Protein AF-A0A1V2QJA7-F1 (afdb_monomer_lite)

Structure (mmCIF, N/CA/C/O backbone):
data_AF-A0A1V2QJA7-F1
#
_entry.id   AF-A0A1V2QJA7-F1
#
loop_
_atom_site.group_PDB
_atom_site.id
_atom_site.type_symbol
_atom_site.label_atom_id
_atom_site.label_alt_id
_atom_site.label_comp_id
_atom_site.label_asym_id
_atom_site.label_entity_id
_atom_site.label_seq_id
_atom_site.pdbx_PDB_ins_code
_atom_site.Cartn_x
_atom_site.Cartn_y
_atom_site.Cartn_z
_atom_site.occupancy
_atom_site.B_iso_or_equiv
_atom_site.auth_seq_id
_atom_site.auth_comp_id
_atom_site.auth_asym_id
_atom_site.auth_atom_id
_atom_site.pdbx_PDB_model_num
ATOM 1 N N . MET A 1 1 ? -31.203 6.726 38.709 1.00 42.06 1 MET A N 1
ATOM 2 C CA . MET A 1 1 ? -30.740 7.340 37.445 1.00 42.06 1 MET A CA 1
ATOM 3 C C . MET A 1 1 ? -30.076 6.251 36.622 1.00 42.06 1 MET A C 1
ATOM 5 O O . MET A 1 1 ? -29.123 5.662 37.108 1.00 42.06 1 MET A O 1
ATOM 9 N N . ILE A 1 2 ? -30.618 5.908 35.452 1.00 46.09 2 ILE A N 1
ATOM 10 C CA . ILE A 1 2 ? -30.019 4.895 34.572 1.00 46.09 2 ILE A CA 1
ATOM 11 C C . ILE A 1 2 ? -29.074 5.638 33.632 1.00 46.09 2 ILE A C 1
ATOM 13 O O . ILE A 1 2 ? -29.522 6.355 32.740 1.00 46.09 2 ILE A O 1
ATOM 17 N N . THR A 1 3 ? -27.771 5.511 33.866 1.00 60.16 3 THR A N 1
ATOM 18 C CA . THR A 1 3 ? -26.743 5.990 32.942 1.00 60.16 3 THR A CA 1
ATOM 19 C C . THR A 1 3 ? -26.864 5.168 31.665 1.00 60.16 3 THR A C 1
ATOM 21 O O . THR A 1 3 ? -26.467 4.005 31.633 1.00 60.16 3 THR A O 1
ATOM 24 N N . VAL A 1 4 ? -27.467 5.734 30.620 1.00 63.81 4 VAL A N 1
ATOM 25 C CA . VAL A 1 4 ? -27.440 5.111 29.295 1.00 63.81 4 VAL A CA 1
ATOM 26 C C . VAL A 1 4 ? -25.977 5.045 28.857 1.00 63.81 4 VAL A C 1
ATOM 28 O O . VAL A 1 4 ? -25.323 6.088 28.813 1.00 63.81 4 VAL A O 1
ATOM 31 N N . PRO A 1 5 ? -25.424 3.852 28.576 1.00 66.38 5 PRO A N 1
ATOM 32 C CA . PRO A 1 5 ? -24.047 3.745 28.126 1.00 66.38 5 PRO A CA 1
ATOM 33 C C . PRO A 1 5 ? -23.891 4.530 26.823 1.00 66.38 5 PRO A C 1
ATOM 35 O O . PRO A 1 5 ? -24.620 4.284 25.860 1.00 66.38 5 PRO A O 1
ATOM 38 N N . THR A 1 6 ? -22.953 5.478 26.803 1.00 83.31 6 THR A N 1
ATOM 39 C CA . THR A 1 6 ? -22.647 6.307 25.634 1.00 83.31 6 THR A CA 1
ATOM 40 C C . THR A 1 6 ? -22.297 5.399 24.454 1.00 83.31 6 THR A C 1
ATOM 42 O O . THR A 1 6 ? -21.291 4.681 24.471 1.00 83.31 6 THR A O 1
ATOM 45 N N . LYS A 1 7 ? -23.175 5.368 23.448 1.00 90.75 7 LYS A N 1
ATOM 46 C CA . LYS A 1 7 ? -22.966 4.633 22.198 1.00 90.75 7 LYS A CA 1
ATOM 47 C C . LYS A 1 7 ? -22.312 5.548 21.166 1.00 90.75 7 LYS A C 1
ATOM 49 O O . LYS A 1 7 ? -22.665 6.719 21.073 1.00 90.75 7 LYS A O 1
ATOM 54 N N . ILE A 1 8 ? -21.415 4.988 20.358 1.00 91.19 8 ILE A N 1
ATOM 55 C CA . ILE A 1 8 ? -20.965 5.582 19.095 1.00 91.19 8 ILE A CA 1
ATOM 56 C C . ILE A 1 8 ? -21.618 4.771 17.978 1.00 91.19 8 ILE A C 1
ATOM 58 O O . ILE A 1 8 ? -21.298 3.597 17.776 1.00 91.19 8 ILE A O 1
ATOM 62 N N . GLY A 1 9 ? -22.575 5.376 17.274 1.00 92.50 9 GLY A N 1
ATOM 63 C CA . GLY A 1 9 ? -23.415 4.647 16.325 1.00 92.50 9 GLY A CA 1
ATOM 64 C C . GLY A 1 9 ? -24.121 3.466 17.002 1.00 92.50 9 GLY A C 1
ATOM 65 O O . GLY A 1 9 ? -24.789 3.637 18.021 1.00 92.50 9 GLY A O 1
ATOM 66 N N . ASN A 1 10 ? -23.952 2.258 16.451 1.00 95.25 10 ASN A N 1
ATOM 67 C CA . ASN A 1 10 ? -24.588 1.045 16.979 1.00 95.25 10 ASN A CA 1
ATOM 68 C C . ASN A 1 10 ? -23.756 0.295 18.041 1.00 95.25 10 ASN A C 1
ATOM 70 O O . ASN A 1 10 ? -24.188 -0.739 18.547 1.00 95.25 10 ASN A O 1
ATOM 74 N N . VAL A 1 11 ? -22.562 0.779 18.390 1.00 96.12 11 VAL A N 1
ATOM 75 C CA . VAL A 1 11 ? -21.662 0.093 19.328 1.00 96.12 11 VAL A CA 1
ATOM 76 C C . VAL A 1 11 ? -21.444 0.908 20.597 1.00 96.12 11 VAL A C 1
ATOM 78 O O . VAL A 1 11 ? -21.628 2.123 20.628 1.00 96.12 11 VAL A O 1
ATOM 81 N N . THR A 1 12 ? -21.053 0.236 21.676 1.00 95.06 12 THR A N 1
ATOM 82 C CA . THR A 1 12 ? -20.582 0.918 22.888 1.00 95.06 12 THR A CA 1
ATOM 83 C C . THR A 1 12 ? -19.237 1.597 22.622 1.00 95.06 12 THR A C 1
ATOM 85 O O . THR A 1 12 ? -18.489 1.147 21.752 1.00 95.06 12 THR A O 1
ATOM 88 N N . GLN A 1 13 ? -18.890 2.623 23.408 1.00 93.25 13 GLN A N 1
ATOM 89 C CA . GLN A 1 13 ? -17.568 3.267 23.350 1.00 93.25 13 GLN A CA 1
ATOM 90 C C . GLN A 1 13 ? -16.420 2.243 23.366 1.00 93.25 13 GLN A C 1
ATOM 92 O O . GLN A 1 13 ? -15.586 2.227 22.469 1.00 93.25 13 GLN A O 1
ATOM 97 N N . ARG A 1 14 ? -16.442 1.306 24.325 1.00 94.50 14 ARG A N 1
ATOM 98 C CA . ARG A 1 14 ? -15.416 0.259 24.451 1.00 94.50 14 ARG A CA 1
ATOM 99 C C . ARG A 1 14 ? -15.263 -0.575 23.175 1.00 94.50 14 ARG A C 1
ATOM 101 O O . ARG A 1 14 ? -14.146 -0.923 22.804 1.00 94.50 14 ARG A O 1
ATOM 108 N N . ARG A 1 15 ? -16.371 -0.926 22.511 1.00 96.56 15 ARG A N 1
ATOM 109 C CA . ARG A 1 15 ? -16.312 -1.704 21.265 1.00 96.56 15 ARG A CA 1
ATOM 110 C C . ARG A 1 15 ? -15.830 -0.850 20.095 1.00 96.56 15 ARG A C 1
ATOM 112 O O . ARG A 1 15 ? -15.091 -1.365 19.265 1.00 96.56 15 ARG A O 1
ATOM 119 N N . TYR A 1 16 ? -16.208 0.425 20.037 1.00 96.88 16 TYR A N 1
ATOM 120 C CA . TYR A 1 16 ? -15.666 1.357 19.050 1.00 96.88 16 TYR A CA 1
ATOM 121 C C . TYR A 1 16 ? -14.141 1.464 19.164 1.00 96.88 16 TYR A C 1
ATOM 123 O O . TYR A 1 16 ? -13.445 1.293 18.168 1.00 96.88 16 TYR A O 1
ATOM 131 N N . ASP A 1 17 ? -13.615 1.646 20.375 1.00 96.56 17 ASP A N 1
ATOM 132 C CA . ASP A 1 17 ? -12.170 1.759 20.603 1.00 96.56 17 ASP A CA 1
ATOM 133 C C . ASP A 1 17 ? -11.425 0.483 20.174 1.00 96.56 17 ASP A C 1
ATOM 135 O O . ASP A 1 17 ? -10.362 0.556 19.555 1.00 96.56 17 ASP A O 1
ATOM 139 N N . GLN A 1 18 ? -12.019 -0.692 20.418 1.00 97.88 18 GLN A N 1
ATOM 140 C CA . GLN A 1 18 ? -11.486 -1.968 19.937 1.00 97.88 18 GLN A CA 1
ATOM 141 C C . GLN A 1 18 ? -11.479 -2.050 18.401 1.00 97.88 18 GLN A C 1
ATOM 143 O O . GLN A 1 18 ? -10.465 -2.417 17.814 1.00 97.88 18 GLN A O 1
ATOM 148 N N . LEU A 1 19 ? -12.578 -1.665 17.742 1.00 98.12 19 LEU A N 1
ATOM 149 C CA . LEU A 1 19 ? -12.658 -1.631 16.278 1.00 98.12 19 LEU A CA 1
ATOM 150 C C . LEU A 1 19 ? -11.633 -0.666 15.674 1.00 98.12 19 LEU A C 1
ATOM 152 O O . LEU A 1 19 ? -11.058 -0.957 14.627 1.00 98.12 19 LEU A O 1
ATOM 156 N N . VAL A 1 20 ? -11.382 0.473 16.324 1.00 97.00 20 VAL A N 1
ATOM 157 C CA . VAL A 1 20 ? -10.351 1.427 15.899 1.00 97.00 20 VAL A CA 1
ATOM 158 C C . VAL A 1 20 ? -8.960 0.806 15.999 1.00 97.00 20 VAL A C 1
ATOM 160 O O . VAL A 1 20 ? -8.170 0.973 15.071 1.00 97.00 20 VAL A O 1
ATOM 163 N N . ALA A 1 21 ? -8.653 0.086 17.081 1.00 96.81 21 ALA A N 1
ATOM 164 C CA . ALA A 1 21 ? -7.375 -0.607 17.228 1.00 96.81 21 ALA A CA 1
ATOM 165 C C . ALA A 1 21 ? -7.179 -1.669 16.129 1.00 96.81 21 ALA A C 1
ATOM 167 O O . ALA A 1 21 ? -6.206 -1.591 15.381 1.00 96.81 21 ALA A O 1
ATOM 168 N N . GLU A 1 22 ? -8.159 -2.561 15.950 1.00 97.69 22 GLU A N 1
ATOM 169 C CA . GLU A 1 22 ? -8.159 -3.598 14.902 1.00 97.69 22 GLU A CA 1
ATOM 170 C C . GLU A 1 22 ? -8.011 -2.977 13.496 1.00 97.69 22 GLU A C 1
ATOM 172 O O . GLU A 1 22 ? -7.226 -3.429 12.661 1.00 97.69 22 GLU A O 1
ATOM 177 N N . SER A 1 23 ? -8.716 -1.873 13.233 1.00 97.31 23 SER A N 1
ATOM 178 C CA . SER A 1 23 ? -8.657 -1.188 11.937 1.00 97.31 23 SER A CA 1
ATOM 179 C C . SER A 1 23 ? -7.307 -0.515 11.683 1.00 97.31 23 SER A C 1
ATOM 181 O O . SER A 1 23 ? -6.860 -0.459 10.538 1.00 97.31 23 SER A O 1
ATOM 183 N N . ARG A 1 24 ? -6.632 0.001 12.720 1.00 96.31 24 ARG A N 1
ATOM 184 C CA . ARG A 1 24 ? -5.293 0.598 12.582 1.00 96.31 24 ARG A CA 1
ATOM 185 C C . ARG A 1 24 ? -4.251 -0.444 12.188 1.00 96.31 24 ARG A C 1
ATOM 187 O O . ARG A 1 24 ? -3.423 -0.157 11.325 1.00 96.31 24 ARG A O 1
ATOM 194 N N . GLU A 1 25 ? -4.332 -1.647 12.750 1.00 96.44 25 GLU A N 1
ATOM 195 C CA . GLU A 1 25 ? -3.477 -2.772 12.355 1.00 96.44 25 GLU A CA 1
ATOM 196 C C . GLU A 1 25 ? -3.713 -3.160 10.888 1.00 96.44 25 GLU A C 1
ATOM 198 O O . GLU A 1 25 ? -2.763 -3.299 10.112 1.00 96.44 25 GLU A O 1
ATOM 203 N N . ALA A 1 26 ? -4.980 -3.238 10.469 1.00 97.06 26 ALA A N 1
ATOM 204 C CA . ALA A 1 26 ? -5.332 -3.513 9.078 1.00 97.06 26 ALA A CA 1
ATOM 205 C C . ALA A 1 26 ? -4.815 -2.427 8.113 1.00 97.06 26 ALA A C 1
ATOM 207 O O . ALA A 1 26 ? -4.295 -2.741 7.039 1.00 97.06 26 ALA A O 1
ATOM 208 N N . VAL A 1 27 ? -4.914 -1.146 8.493 1.00 96.75 27 VAL A N 1
ATOM 209 C CA . VAL A 1 27 ? -4.366 -0.023 7.713 1.00 96.75 27 VAL A CA 1
ATOM 210 C C . VAL A 1 27 ? -2.849 -0.127 7.589 1.00 96.75 27 VAL A C 1
ATOM 212 O O . VAL A 1 27 ? -2.320 0.078 6.498 1.00 96.75 27 VAL A O 1
ATOM 215 N N . GLU A 1 28 ? -2.143 -0.476 8.663 1.00 96.12 28 GLU A N 1
ATOM 216 C CA . GLU A 1 28 ? -0.693 -0.650 8.623 1.00 96.12 28 GLU A CA 1
ATOM 217 C C . GLU A 1 28 ? -0.280 -1.778 7.670 1.00 96.12 28 GLU A C 1
ATOM 219 O O . GLU A 1 28 ? 0.567 -1.565 6.797 1.00 96.12 28 GLU A O 1
ATOM 224 N N . LEU A 1 29 ? -0.911 -2.951 7.782 1.00 96.56 29 LEU A N 1
ATOM 225 C CA . LEU A 1 29 ? -0.637 -4.084 6.897 1.00 96.56 29 LEU A CA 1
ATOM 226 C C . LEU A 1 29 ? -0.902 -3.727 5.429 1.00 96.56 29 LEU A C 1
ATOM 228 O O . LEU A 1 29 ? -0.100 -4.057 4.546 1.00 96.56 29 LEU A O 1
ATOM 232 N N . LYS A 1 30 ? -1.999 -3.009 5.168 1.00 97.38 30 LYS A N 1
ATOM 233 C CA . LYS A 1 30 ? -2.332 -2.512 3.832 1.00 97.38 30 LYS A CA 1
ATOM 234 C C . LYS A 1 30 ? -1.245 -1.574 3.309 1.00 97.38 30 LYS A C 1
ATOM 236 O O . LYS A 1 30 ? -0.722 -1.820 2.225 1.00 97.38 30 LYS A O 1
ATOM 241 N N . THR A 1 31 ? -0.840 -0.567 4.083 1.00 97.12 31 THR A N 1
ATOM 242 C CA . THR A 1 31 ? 0.216 0.378 3.688 1.00 97.12 31 THR A CA 1
ATOM 243 C C . THR A 1 31 ? 1.534 -0.336 3.376 1.00 97.12 31 THR A C 1
ATOM 245 O O . THR A 1 31 ? 2.155 -0.059 2.349 1.00 97.12 31 THR A O 1
ATOM 248 N N . VAL A 1 32 ? 1.957 -1.285 4.219 1.00 96.38 32 VAL A N 1
ATOM 249 C CA . VAL A 1 32 ? 3.181 -2.073 3.991 1.00 96.38 32 VAL A CA 1
ATOM 250 C C . VAL A 1 32 ? 3.094 -2.865 2.687 1.00 96.38 32 VAL A C 1
ATOM 252 O O . VAL A 1 32 ? 4.054 -2.884 1.917 1.00 96.38 32 VAL A O 1
ATOM 255 N N . SER A 1 33 ? 1.949 -3.490 2.417 1.00 97.31 33 SER A N 1
ATOM 256 C CA . SER A 1 33 ? 1.729 -4.274 1.196 1.00 97.31 33 SER A CA 1
ATOM 257 C C . SER A 1 33 ? 1.790 -3.398 -0.057 1.00 97.31 33 SER A C 1
ATOM 259 O O . SER A 1 33 ? 2.458 -3.752 -1.024 1.00 97.31 33 SER A O 1
ATOM 261 N N . GLN A 1 34 ? 1.181 -2.212 -0.014 1.00 98.00 34 GLN A N 1
ATOM 262 C CA . GLN A 1 34 ? 1.198 -1.258 -1.127 1.00 98.00 34 GLN A CA 1
ATOM 263 C C . GLN A 1 34 ? 2.618 -0.766 -1.437 1.00 98.00 34 GLN A C 1
ATOM 265 O O . GLN A 1 34 ? 3.016 -0.740 -2.599 1.00 98.00 34 GLN A O 1
ATOM 270 N N . PHE A 1 35 ? 3.420 -0.462 -0.410 1.00 97.69 35 PHE A N 1
ATOM 271 C CA . PHE A 1 35 ? 4.832 -0.119 -0.602 1.00 97.69 35 PHE A CA 1
ATOM 272 C C . PHE A 1 35 ? 5.660 -1.279 -1.159 1.00 97.69 35 PHE A C 1
ATOM 274 O O . PHE A 1 35 ? 6.534 -1.035 -1.982 1.00 97.69 35 PHE A O 1
ATOM 281 N N . ARG A 1 36 ? 5.399 -2.526 -0.746 1.00 97.62 36 ARG A N 1
ATOM 282 C CA . ARG A 1 36 ? 6.097 -3.702 -1.298 1.00 97.62 36 ARG A CA 1
ATOM 283 C C . ARG A 1 36 ? 5.824 -3.874 -2.788 1.00 97.62 36 ARG A C 1
ATOM 285 O O . ARG A 1 36 ? 6.766 -4.064 -3.547 1.00 97.62 36 ARG A O 1
ATOM 292 N N . VAL A 1 37 ? 4.562 -3.757 -3.203 1.00 98.38 37 VAL A N 1
ATOM 293 C CA . VAL A 1 37 ? 4.188 -3.806 -4.626 1.00 98.38 37 VAL A CA 1
ATOM 294 C C . VAL A 1 37 ? 4.820 -2.643 -5.390 1.00 98.38 37 VAL A C 1
ATOM 296 O O . VAL A 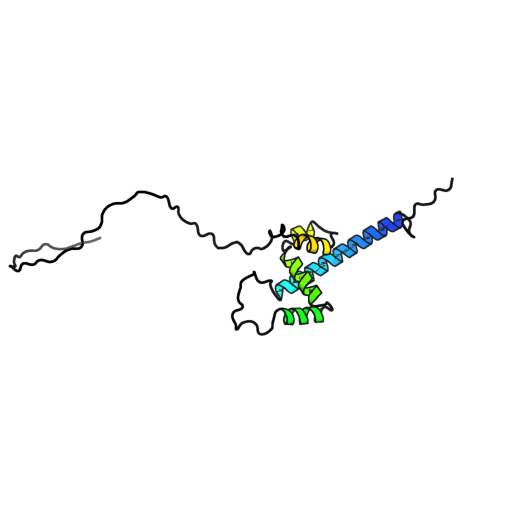1 37 ? 5.360 -2.846 -6.470 1.00 98.38 37 VAL A O 1
ATOM 299 N N . GLY A 1 38 ? 4.805 -1.433 -4.824 1.00 97.62 38 GLY A N 1
ATOM 300 C CA . GLY A 1 38 ? 5.437 -0.269 -5.446 1.00 97.62 38 GLY A CA 1
ATOM 301 C C . GLY A 1 38 ? 6.958 -0.390 -5.570 1.00 97.62 38 GLY A C 1
ATOM 302 O O . GLY A 1 38 ? 7.514 0.007 -6.588 1.00 97.62 38 GLY A O 1
ATOM 303 N N . ASP A 1 39 ? 7.631 -0.962 -4.567 1.00 97.62 39 ASP A N 1
ATOM 304 C CA . ASP A 1 39 ? 9.073 -1.229 -4.606 1.00 97.62 39 ASP A CA 1
ATOM 305 C C . ASP A 1 39 ? 9.401 -2.284 -5.679 1.00 97.62 39 ASP A C 1
ATOM 307 O O . ASP A 1 39 ? 10.319 -2.072 -6.464 1.00 97.62 39 ASP A O 1
ATOM 311 N N . ALA A 1 40 ? 8.613 -3.363 -5.778 1.00 98.00 40 ALA A N 1
ATOM 312 C CA . ALA A 1 40 ? 8.762 -4.366 -6.837 1.00 98.00 40 ALA A CA 1
ATOM 313 C C . ALA A 1 40 ? 8.535 -3.760 -8.233 1.00 98.00 40 ALA A C 1
ATOM 315 O O . ALA A 1 40 ? 9.314 -3.987 -9.151 1.00 98.00 40 ALA A O 1
ATOM 316 N N . ALA A 1 41 ? 7.518 -2.909 -8.385 1.00 97.12 41 ALA A N 1
ATOM 317 C CA . ALA A 1 41 ? 7.259 -2.213 -9.641 1.00 97.12 41 ALA A CA 1
ATOM 318 C C . ALA A 1 41 ? 8.390 -1.243 -10.038 1.00 97.12 41 ALA A C 1
ATOM 320 O O . ALA A 1 41 ? 8.588 -1.004 -11.226 1.00 97.12 41 ALA A O 1
ATOM 321 N N . LEU A 1 42 ? 9.119 -0.668 -9.071 1.00 95.62 42 LEU A N 1
ATOM 322 C CA . LEU A 1 42 ? 10.306 0.155 -9.340 1.00 95.62 42 LEU A CA 1
ATOM 323 C C . LEU A 1 42 ? 11.527 -0.667 -9.727 1.00 95.62 42 LEU A C 1
ATOM 325 O O . LEU A 1 42 ? 12.351 -0.179 -10.492 1.00 95.62 42 LEU A O 1
ATOM 329 N N . GLU A 1 43 ? 11.653 -1.868 -9.170 1.00 95.50 43 GLU A N 1
ATOM 330 C CA . GLU A 1 43 ? 12.696 -2.820 -9.542 1.00 95.50 43 GLU A CA 1
ATOM 331 C C . GLU A 1 43 ? 12.486 -3.333 -10.972 1.00 95.50 43 GLU A C 1
ATOM 333 O O . GLU A 1 43 ? 13.443 -3.394 -11.735 1.00 95.50 43 GLU A O 1
ATOM 338 N N . ILE A 1 44 ? 11.231 -3.614 -11.348 1.00 94.69 44 ILE A N 1
ATOM 339 C CA . ILE A 1 44 ? 10.845 -4.025 -12.706 1.00 94.69 44 ILE A CA 1
ATOM 340 C C . ILE A 1 44 ? 11.037 -2.877 -13.704 1.00 94.69 44 ILE A C 1
ATOM 342 O O . ILE A 1 44 ? 11.664 -3.059 -14.741 1.00 94.69 44 ILE A O 1
ATOM 346 N N . GLU A 1 45 ? 10.514 -1.688 -13.393 1.00 93.12 45 GLU A N 1
ATOM 347 C CA . GLU A 1 45 ? 10.577 -0.526 -14.283 1.00 93.12 45 GLU A CA 1
ATOM 348 C C . GLU A 1 45 ? 10.880 0.759 -13.499 1.00 93.12 45 GLU A C 1
ATOM 350 O O . GLU A 1 45 ? 9.956 1.395 -12.963 1.00 93.12 45 GLU A O 1
ATOM 355 N N . PRO A 1 46 ? 12.147 1.202 -13.446 1.00 91.25 46 PRO A N 1
ATOM 356 C CA . PRO A 1 46 ? 12.522 2.435 -12.769 1.00 91.25 46 PRO A CA 1
ATOM 357 C C . PRO A 1 46 ? 11.811 3.665 -13.350 1.00 91.25 46 PRO A C 1
ATOM 359 O O . PRO A 1 46 ? 11.601 3.791 -14.559 1.00 91.25 46 PRO A O 1
ATOM 362 N N . LEU A 1 47 ? 11.474 4.638 -12.497 1.00 87.56 47 LEU A N 1
ATOM 363 C CA . LEU A 1 47 ? 11.036 5.943 -12.994 1.00 87.56 47 LEU A CA 1
ATOM 364 C C . LEU A 1 47 ? 12.223 6.671 -13.622 1.00 87.56 47 LEU A C 1
ATOM 366 O O . LEU A 1 47 ? 13.212 6.963 -12.951 1.00 87.56 47 LEU A O 1
ATOM 370 N N . ARG A 1 48 ? 12.105 6.999 -14.906 1.00 77.81 48 ARG A N 1
ATOM 371 C CA . ARG A 1 48 ? 13.108 7.792 -15.615 1.00 77.81 48 ARG A CA 1
ATOM 372 C C . ARG A 1 48 ? 13.012 9.261 -15.202 1.00 77.81 48 ARG A C 1
ATOM 374 O O . ARG A 1 48 ? 11.916 9.789 -15.005 1.00 77.81 48 ARG A O 1
ATOM 381 N N . GLY A 1 49 ? 14.161 9.923 -15.078 1.00 64.25 49 GLY A N 1
ATOM 382 C CA . GLY A 1 49 ? 14.216 11.377 -14.934 1.00 64.25 49 GLY A CA 1
ATOM 383 C C . GLY A 1 49 ? 13.661 12.059 -16.186 1.00 64.25 49 GLY A C 1
ATOM 384 O O . GLY A 1 49 ? 13.838 11.561 -17.300 1.00 64.25 49 GLY A O 1
ATOM 385 N N . HIS A 1 50 ? 12.977 13.190 -16.013 1.00 45.53 50 HIS A N 1
ATOM 386 C CA . HIS A 1 50 ? 12.482 13.987 -17.135 1.00 45.53 50 HIS A CA 1
ATOM 387 C C . HIS A 1 50 ? 13.668 14.377 -18.042 1.00 45.53 50 HIS A C 1
ATOM 389 O O . HIS A 1 50 ? 14.597 15.032 -17.578 1.00 45.53 50 HIS A O 1
ATOM 395 N N . GLY A 1 51 ? 13.644 13.958 -19.314 1.00 43.81 51 GLY A N 1
ATOM 396 C CA . GLY A 1 51 ? 14.621 14.363 -20.339 1.00 43.81 51 GLY A CA 1
ATOM 397 C C . GLY A 1 51 ? 15.560 13.279 -20.891 1.00 43.81 51 GLY A C 1
ATOM 398 O O . GLY A 1 51 ? 16.332 13.574 -21.800 1.00 43.81 51 GLY A O 1
ATOM 399 N N . GLY A 1 52 ? 15.506 12.034 -20.409 1.00 46.22 52 GLY A N 1
ATOM 400 C CA . GLY A 1 52 ? 16.288 10.935 -20.991 1.00 46.22 52 GLY A CA 1
ATOM 401 C C . GLY A 1 52 ? 15.586 10.307 -22.196 1.00 46.22 52 GLY A C 1
ATOM 402 O O . GLY A 1 52 ? 14.612 9.578 -22.015 1.00 46.22 52 GLY A O 1
ATOM 403 N N . HIS A 1 53 ? 16.069 10.568 -23.414 1.00 44.66 53 HIS A N 1
ATOM 404 C CA . HIS A 1 53 ? 15.673 9.796 -24.596 1.00 44.66 53 HIS A CA 1
ATOM 405 C C . HIS A 1 53 ? 16.009 8.311 -24.366 1.00 44.66 53 HIS A C 1
ATOM 407 O O . HIS A 1 53 ? 17.142 7.998 -23.998 1.00 44.66 53 HIS A O 1
ATOM 413 N N . SER A 1 54 ? 15.049 7.398 -24.582 1.00 52.28 54 SER A N 1
ATOM 414 C CA . SER A 1 54 ? 15.378 5.983 -24.807 1.00 52.28 54 SER A CA 1
ATOM 415 C C . SER A 1 54 ? 16.317 5.920 -26.010 1.00 52.28 54 SER A C 1
ATOM 417 O O . SER A 1 54 ? 15.983 6.463 -27.065 1.00 52.28 54 SER A O 1
ATOM 419 N N . SER A 1 55 ? 17.462 5.250 -25.886 1.00 50.31 55 SER A N 1
ATOM 420 C CA . SER A 1 55 ? 18.180 4.787 -27.072 1.00 50.31 55 SER A CA 1
ATOM 421 C C . SER A 1 55 ? 17.227 3.881 -27.865 1.00 50.31 55 SER A C 1
ATOM 423 O O . SER A 1 55 ? 16.668 2.951 -27.275 1.00 50.31 55 SER A O 1
ATOM 425 N N . PRO A 1 56 ? 16.979 4.135 -29.164 1.00 43.78 56 PRO A N 1
ATOM 426 C CA . PRO A 1 56 ? 16.138 3.263 -29.970 1.00 43.78 56 PRO A CA 1
ATOM 427 C C . PRO A 1 56 ? 16.900 1.950 -30.183 1.00 43.78 56 PRO A C 1
ATOM 429 O O . PRO A 1 56 ? 17.766 1.867 -31.050 1.00 43.78 56 PRO A O 1
ATOM 432 N N . GLY A 1 57 ? 16.647 0.957 -29.331 1.00 50.44 57 GLY A N 1
ATOM 433 C CA . GLY A 1 57 ? 17.336 -0.335 -29.377 1.00 50.44 57 GLY A CA 1
ATOM 434 C C . GLY A 1 57 ? 17.184 -1.212 -28.130 1.00 50.44 57 GLY A C 1
ATOM 435 O O . GLY A 1 57 ? 17.264 -2.427 -28.267 1.00 50.44 57 GLY A O 1
ATOM 436 N N . ASP A 1 58 ? 16.906 -0.632 -26.954 1.00 52.91 58 ASP A N 1
ATOM 437 C CA . ASP A 1 58 ? 16.943 -1.374 -25.675 1.00 52.91 58 ASP A CA 1
ATOM 438 C C . ASP A 1 58 ? 15.564 -1.790 -25.111 1.00 52.91 58 ASP A C 1
ATOM 440 O O . ASP A 1 58 ? 15.497 -2.569 -24.163 1.00 52.91 58 ASP A O 1
ATOM 444 N N . GLU A 1 59 ? 14.444 -1.315 -25.669 1.00 55.53 59 GLU A N 1
ATOM 445 C CA . GLU A 1 59 ? 13.091 -1.648 -25.183 1.00 55.53 59 GLU A CA 1
ATOM 446 C C . GLU A 1 59 ? 12.423 -2.693 -26.086 1.00 55.53 59 GLU A C 1
ATOM 448 O O . GLU A 1 59 ? 11.732 -2.355 -27.044 1.00 55.53 59 GLU A O 1
ATOM 453 N N . VAL A 1 60 ? 12.620 -3.980 -25.774 1.00 57.72 60 VAL A N 1
ATOM 454 C CA . VAL A 1 60 ? 11.874 -5.082 -26.423 1.00 57.72 60 VAL A CA 1
ATOM 455 C C . VAL A 1 60 ? 10.388 -5.051 -26.029 1.00 57.72 60 VAL A C 1
ATOM 457 O O . VAL A 1 60 ? 9.545 -5.487 -26.805 1.00 57.72 60 VAL A O 1
ATOM 460 N N . MET A 1 61 ? 10.061 -4.479 -24.864 1.00 60.53 61 MET A N 1
ATOM 461 C CA . MET A 1 61 ? 8.697 -4.177 -24.421 1.00 60.53 61 MET A CA 1
ATOM 462 C C . MET A 1 61 ? 8.641 -2.801 -23.759 1.00 60.53 61 MET A C 1
ATOM 464 O O . MET A 1 61 ? 9.612 -2.358 -23.145 1.00 60.53 61 MET A O 1
ATOM 468 N N . GLY A 1 62 ? 7.506 -2.113 -23.878 1.00 78.25 62 GLY A N 1
ATOM 469 C CA . GLY A 1 62 ? 7.330 -0.792 -23.273 1.00 78.25 62 GLY A CA 1
ATOM 470 C C . GLY A 1 62 ? 6.987 -0.862 -21.780 1.00 78.25 62 GLY A C 1
ATOM 471 O O . GLY A 1 62 ? 6.285 -1.768 -21.343 1.00 78.25 62 GLY A O 1
ATOM 472 N N . VAL A 1 63 ? 7.350 0.173 -21.011 1.00 81.06 63 VAL A N 1
ATOM 473 C CA . VAL A 1 63 ? 7.055 0.321 -19.560 1.00 81.06 63 VAL A CA 1
ATOM 474 C C . VAL A 1 63 ? 5.591 0.027 -19.179 1.00 81.06 63 VAL A C 1
ATOM 476 O O . VAL A 1 63 ? 5.285 -0.390 -18.063 1.00 81.06 63 VAL A O 1
ATOM 479 N N . SER A 1 64 ? 4.639 0.327 -20.070 1.00 82.31 64 SER A N 1
ATOM 480 C CA . SER A 1 64 ? 3.216 0.065 -19.802 1.00 82.31 64 SER A CA 1
ATOM 481 C C . SER A 1 64 ? 2.826 -1.401 -19.969 1.00 82.31 64 SER A C 1
ATOM 483 O O . SER A 1 64 ? 1.873 -1.824 -19.324 1.00 82.31 64 SER A O 1
ATOM 485 N N . GLU A 1 65 ? 3.534 -2.142 -20.815 1.00 87.88 65 GLU A N 1
ATOM 486 C CA . GLU A 1 65 ? 3.300 -3.558 -21.092 1.00 87.88 65 GLU A CA 1
ATOM 487 C C . GLU A 1 65 ? 3.882 -4.427 -19.975 1.00 87.88 65 GLU A C 1
ATOM 489 O O . GLU A 1 65 ? 3.154 -5.214 -19.375 1.00 87.88 65 GLU A O 1
ATOM 494 N N . THR A 1 66 ? 5.134 -4.178 -19.581 1.00 92.25 66 THR A N 1
ATOM 495 C CA . THR A 1 66 ? 5.803 -4.872 -18.465 1.00 92.25 66 THR A CA 1
ATOM 496 C C . THR A 1 66 ? 5.052 -4.703 -17.142 1.00 92.25 66 THR A C 1
ATOM 498 O O . THR A 1 66 ? 4.763 -5.677 -16.447 1.00 92.25 66 THR A O 1
ATOM 501 N N . LEU A 1 67 ? 4.648 -3.472 -16.806 1.00 94.06 67 LEU A N 1
ATOM 502 C CA . LEU A 1 67 ? 3.800 -3.227 -15.634 1.00 94.06 67 LEU A CA 1
ATOM 503 C C . LEU A 1 67 ? 2.370 -3.750 -15.797 1.00 94.06 67 LEU A C 1
ATOM 505 O O . LEU A 1 67 ? 1.691 -3.955 -14.792 1.00 94.06 67 LEU A O 1
ATOM 509 N N . GLY A 1 68 ? 1.904 -3.918 -17.035 1.00 94.62 68 GLY A N 1
ATOM 510 C CA . GLY A 1 68 ? 0.615 -4.527 -17.342 1.00 94.62 68 GLY A CA 1
ATOM 511 C C . GLY A 1 68 ? 0.586 -5.987 -16.910 1.00 94.62 68 GLY A C 1
ATOM 512 O O . GLY A 1 68 ? -0.271 -6.358 -16.114 1.00 94.62 68 GLY A O 1
ATOM 513 N N . TRP A 1 69 ? 1.575 -6.769 -17.350 1.00 96.81 69 TRP A N 1
ATOM 514 C CA . TRP A 1 69 ? 1.717 -8.180 -16.974 1.00 96.81 69 TRP A CA 1
ATOM 515 C C . TRP A 1 69 ? 1.902 -8.353 -15.468 1.00 96.81 69 TRP A C 1
ATOM 517 O O . TRP A 1 69 ? 1.183 -9.124 -14.842 1.00 96.81 69 TRP A O 1
ATOM 527 N N . PHE A 1 70 ? 2.778 -7.551 -14.850 1.00 97.56 70 PHE A N 1
ATOM 528 C CA . PHE A 1 70 ? 2.963 -7.610 -13.398 1.00 97.56 70 PHE A CA 1
ATOM 529 C C . PHE A 1 70 ? 1.666 -7.324 -12.628 1.00 97.56 70 PHE A C 1
ATOM 531 O O . PHE A 1 70 ? 1.409 -7.950 -11.604 1.00 97.56 70 PHE A O 1
ATOM 538 N N . ALA A 1 71 ? 0.848 -6.376 -13.099 1.00 97.62 71 ALA A N 1
ATOM 539 C CA . ALA A 1 71 ? -0.427 -6.063 -12.467 1.00 97.62 71 ALA A CA 1
ATOM 540 C C . ALA A 1 71 ? -1.434 -7.216 -12.599 1.00 97.62 71 ALA A C 1
ATOM 542 O O . ALA A 1 71 ? -2.105 -7.541 -11.618 1.00 97.62 71 ALA A O 1
ATOM 543 N N . GLU A 1 72 ? -1.502 -7.845 -13.774 1.00 97.69 72 GLU A N 1
ATOM 544 C CA . GLU A 1 72 ? -2.351 -9.008 -14.038 1.00 97.69 72 GLU A CA 1
ATOM 545 C C . GLU A 1 72 ? -1.996 -10.187 -13.121 1.00 97.69 72 GLU A C 1
ATOM 547 O O . GLU A 1 72 ? -2.876 -10.703 -12.429 1.00 97.69 72 GLU A O 1
ATOM 552 N N . ASP A 1 73 ? -0.707 -10.519 -13.005 1.00 98.31 73 ASP A N 1
ATOM 553 C CA . ASP A 1 73 ? -0.215 -11.644 -12.197 1.00 98.31 73 ASP A CA 1
ATOM 554 C C . ASP A 1 73 ? -0.546 -11.520 -10.699 1.00 98.31 73 ASP A C 1
ATOM 556 O O . ASP A 1 73 ? -0.696 -12.523 -9.997 1.00 98.31 73 ASP A O 1
ATOM 560 N N . ILE A 1 74 ? -0.675 -10.291 -10.186 1.00 97.50 74 ILE A N 1
ATOM 561 C CA . ILE A 1 74 ? -0.985 -10.021 -8.771 1.00 97.50 74 ILE A CA 1
ATOM 562 C C . ILE A 1 74 ? -2.437 -9.581 -8.539 1.00 97.50 74 ILE A C 1
ATOM 564 O O . ILE A 1 74 ? -2.797 -9.225 -7.413 1.00 97.50 74 ILE A O 1
ATOM 568 N N . GLY A 1 75 ? -3.273 -9.579 -9.583 1.00 97.75 75 GLY A N 1
ATOM 569 C CA . GLY A 1 75 ? -4.690 -9.223 -9.498 1.00 97.75 75 GLY A CA 1
ATOM 570 C C . GLY A 1 75 ? -4.961 -7.739 -9.217 1.00 97.75 75 GLY A C 1
ATOM 571 O O . GLY A 1 75 ? -5.950 -7.404 -8.562 1.00 97.75 75 GLY A O 1
ATOM 572 N N . LEU A 1 76 ? -4.091 -6.837 -9.679 1.00 98.12 76 LEU A N 1
ATOM 573 C CA . LEU A 1 76 ? -4.266 -5.386 -9.576 1.00 98.12 76 LEU A CA 1
ATOM 574 C C . LEU A 1 76 ? -4.450 -4.743 -10.953 1.00 98.12 76 LEU A C 1
ATOM 576 O O . LEU A 1 76 ? -4.107 -5.301 -11.987 1.00 98.12 76 LEU A O 1
ATOM 580 N N . SER A 1 77 ? -4.971 -3.514 -10.974 1.00 97.50 77 SER A N 1
ATOM 581 C CA . SER A 1 77 ? -4.982 -2.739 -12.216 1.00 97.50 77 SER A CA 1
ATOM 582 C C . SER A 1 77 ? -3.586 -2.164 -12.516 1.00 97.50 77 SER A C 1
ATOM 584 O O . SER A 1 77 ? -2.888 -1.746 -11.580 1.00 97.50 77 SER A O 1
ATOM 586 N N . PRO A 1 78 ? -3.196 -2.019 -13.797 1.00 95.00 78 PRO A N 1
ATOM 587 C CA . PRO A 1 78 ? -1.944 -1.353 -14.161 1.00 95.00 78 PRO A CA 1
ATOM 588 C C . PRO A 1 78 ? -1.845 0.078 -13.612 1.00 95.00 78 PRO A C 1
ATOM 590 O O . PRO A 1 78 ? -0.768 0.529 -13.225 1.00 95.00 78 PRO A O 1
ATOM 593 N N . ALA A 1 79 ? -2.971 0.796 -13.523 1.00 94.81 79 ALA A N 1
ATOM 594 C CA . ALA A 1 79 ? -3.026 2.126 -12.918 1.00 94.81 79 ALA A CA 1
ATOM 595 C C . ALA A 1 79 ? -2.668 2.090 -11.422 1.00 94.81 79 ALA A C 1
ATOM 597 O O . ALA A 1 79 ? -1.876 2.904 -10.957 1.00 94.81 79 ALA A O 1
ATOM 598 N N . THR A 1 80 ? -3.184 1.107 -10.678 1.00 97.25 80 THR A N 1
ATOM 599 C CA . THR A 1 80 ? -2.857 0.911 -9.257 1.00 97.25 80 THR A CA 1
ATOM 600 C C . THR A 1 80 ? -1.373 0.616 -9.049 1.00 97.25 80 THR A C 1
ATOM 602 O O . THR A 1 80 ? -0.754 1.196 -8.159 1.00 97.25 80 THR A O 1
ATOM 605 N N . VAL A 1 81 ? -0.783 -0.245 -9.882 1.00 97.94 81 VAL A N 1
ATOM 606 C CA . VAL A 1 81 ? 0.653 -0.552 -9.822 1.00 97.94 81 VAL A CA 1
ATOM 607 C C . VAL A 1 81 ? 1.494 0.688 -10.131 1.00 97.94 81 VAL A C 1
ATOM 609 O O . VAL A 1 81 ? 2.435 0.983 -9.394 1.00 97.94 81 VAL A O 1
ATOM 612 N N . LYS A 1 82 ? 1.131 1.462 -11.163 1.00 95.19 82 LYS A N 1
ATOM 613 C CA . LYS A 1 82 ? 1.801 2.730 -11.506 1.00 95.19 82 LYS A CA 1
ATOM 614 C C . LYS A 1 82 ? 1.735 3.742 -10.359 1.00 95.19 82 LYS A C 1
ATOM 616 O O . LYS A 1 82 ? 2.755 4.358 -10.049 1.00 95.19 82 LYS A O 1
ATOM 621 N N . ASP A 1 83 ? 0.585 3.866 -9.699 1.00 95.44 83 ASP A N 1
ATOM 622 C CA . ASP A 1 83 ? 0.416 4.712 -8.514 1.0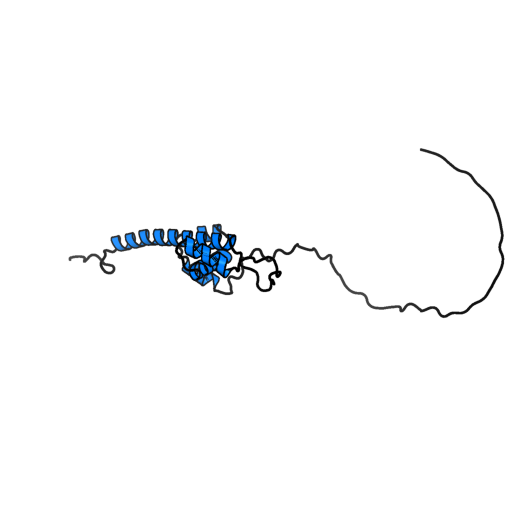0 95.44 83 ASP A CA 1
ATOM 623 C C . ASP A 1 83 ? 1.328 4.259 -7.369 1.00 95.44 83 ASP A C 1
ATOM 625 O O . ASP A 1 83 ? 2.033 5.075 -6.771 1.00 95.44 83 ASP A O 1
ATOM 629 N N . TYR A 1 84 ? 1.356 2.958 -7.065 1.00 97.62 84 TYR A N 1
ATOM 630 C CA . TYR A 1 84 ? 2.191 2.436 -5.982 1.00 97.62 84 TYR A CA 1
ATOM 631 C C . TYR A 1 84 ? 3.673 2.642 -6.269 1.00 97.62 84 TYR A C 1
ATOM 633 O O . TYR A 1 84 ? 4.403 3.130 -5.405 1.00 97.62 84 TYR A O 1
ATOM 641 N N . ARG A 1 85 ? 4.092 2.361 -7.506 1.00 96.69 85 ARG A N 1
ATOM 642 C CA . ARG A 1 85 ? 5.443 2.620 -8.011 1.00 96.69 85 ARG A CA 1
ATOM 643 C C . ARG A 1 85 ? 5.843 4.080 -7.809 1.00 96.69 85 ARG A C 1
ATOM 645 O O . ARG A 1 85 ? 6.919 4.380 -7.295 1.00 96.69 85 ARG A O 1
ATOM 652 N N . TRP A 1 86 ? 4.954 4.997 -8.183 1.00 95.25 86 TRP A N 1
ATOM 653 C CA . TRP A 1 86 ? 5.187 6.433 -8.083 1.00 95.25 86 TRP A CA 1
ATOM 654 C C . TRP A 1 86 ? 5.364 6.910 -6.638 1.00 95.25 86 TRP A C 1
ATOM 656 O O . TRP A 1 86 ? 6.277 7.694 -6.360 1.00 95.25 86 TRP A O 1
ATOM 666 N N . VAL A 1 87 ? 4.542 6.412 -5.707 1.00 95.88 87 VAL A N 1
ATOM 667 C CA . VAL A 1 87 ? 4.664 6.748 -4.279 1.00 95.88 87 VAL A CA 1
ATOM 668 C C . VAL A 1 87 ? 5.941 6.142 -3.699 1.00 95.88 87 VAL A C 1
ATOM 670 O O . VAL A 1 87 ? 6.684 6.844 -3.015 1.00 95.88 87 VAL A O 1
ATOM 673 N N . SER A 1 88 ? 6.252 4.878 -3.999 1.00 95.69 88 SER A N 1
ATOM 674 C CA . SER A 1 88 ? 7.483 4.235 -3.526 1.00 95.69 88 SER A CA 1
ATOM 675 C C . SER A 1 88 ? 8.739 5.016 -3.923 1.00 95.69 88 SER A C 1
ATOM 677 O O . SER A 1 88 ? 9.644 5.161 -3.098 1.00 95.69 88 SER A O 1
ATOM 679 N N . ALA A 1 89 ? 8.766 5.593 -5.129 1.00 93.06 89 ALA A N 1
ATOM 680 C CA . ALA A 1 89 ? 9.920 6.334 -5.639 1.00 93.06 89 ALA A CA 1
ATOM 681 C C . ALA A 1 89 ? 10.173 7.635 -4.878 1.00 93.06 89 ALA A C 1
ATOM 683 O O . ALA A 1 89 ? 11.315 8.050 -4.725 1.00 93.06 89 ALA A O 1
ATOM 684 N N . ARG A 1 90 ? 9.103 8.271 -4.396 1.00 92.38 90 ARG A N 1
ATOM 685 C CA . ARG A 1 90 ? 9.151 9.521 -3.621 1.00 92.38 90 ARG A CA 1
ATOM 686 C C . ARG A 1 90 ? 9.480 9.306 -2.156 1.00 92.38 90 ARG A C 1
ATOM 688 O O . ARG A 1 90 ? 9.933 10.221 -1.481 1.00 92.38 90 ARG A O 1
ATOM 695 N N . TRP A 1 91 ? 9.275 8.090 -1.667 1.00 93.25 91 TRP A N 1
ATOM 696 C CA . TRP A 1 91 ? 9.541 7.725 -0.285 1.00 93.25 91 TRP A CA 1
ATOM 697 C C . TRP A 1 91 ? 10.584 6.606 -0.207 1.00 93.25 91 TRP A C 1
ATOM 699 O O . TRP A 1 91 ? 10.288 5.583 0.389 1.00 93.25 91 TRP A O 1
ATOM 709 N N . PRO A 1 92 ? 11.795 6.714 -0.780 1.00 88.75 92 PRO A N 1
ATOM 710 C CA . PRO A 1 92 ? 12.727 5.584 -0.873 1.00 88.75 92 PRO A CA 1
ATOM 711 C C . PRO A 1 92 ? 13.260 5.114 0.492 1.00 88.75 92 PRO A C 1
ATOM 713 O O . PRO A 1 92 ? 13.636 3.951 0.656 1.00 88.75 92 PRO A O 1
ATOM 716 N N . ASP A 1 93 ? 13.280 5.993 1.500 1.00 89.69 93 ASP A N 1
ATOM 717 C CA . ASP A 1 93 ? 13.810 5.651 2.817 1.00 89.69 93 ASP A CA 1
ATOM 718 C C . ASP A 1 93 ? 12.825 4.795 3.629 1.00 89.69 93 ASP A C 1
ATOM 720 O O . ASP A 1 93 ? 11.844 5.267 4.217 1.00 89.69 93 ASP A O 1
ATOM 724 N N . LYS A 1 94 ? 13.150 3.504 3.737 1.00 88.88 94 LYS A N 1
ATOM 725 C CA . LYS A 1 94 ? 12.412 2.540 4.560 1.00 88.88 94 LYS A CA 1
ATOM 726 C C . LYS A 1 94 ? 12.378 2.932 6.045 1.00 88.88 94 LYS A C 1
ATOM 728 O O . LYS A 1 94 ? 11.465 2.497 6.742 1.00 88.88 94 LYS A O 1
ATOM 733 N N . LYS A 1 95 ? 13.328 3.727 6.561 1.00 87.56 95 LYS A N 1
ATOM 734 C CA . LYS A 1 95 ? 13.294 4.248 7.942 1.00 87.56 95 LYS A CA 1
ATOM 735 C C . LYS A 1 95 ? 12.143 5.229 8.121 1.00 87.56 95 LYS A C 1
ATOM 737 O O . LYS A 1 95 ? 11.361 5.041 9.047 1.00 87.56 95 LYS A O 1
ATOM 742 N N . ILE A 1 96 ? 11.988 6.193 7.212 1.00 86.50 96 ILE A N 1
ATOM 743 C CA . ILE A 1 96 ? 10.879 7.161 7.243 1.00 86.50 96 ILE A CA 1
ATOM 744 C C . ILE A 1 96 ? 9.541 6.414 7.225 1.00 86.50 96 ILE A C 1
ATOM 746 O O . ILE A 1 96 ? 8.714 6.613 8.111 1.00 86.50 96 ILE A O 1
ATOM 750 N N . ARG A 1 97 ? 9.366 5.457 6.302 1.00 90.38 97 ARG A N 1
ATOM 751 C CA . ARG A 1 97 ? 8.145 4.628 6.237 1.00 90.38 97 ARG A CA 1
ATOM 752 C C . ARG A 1 97 ? 7.862 3.892 7.556 1.00 90.38 97 ARG A C 1
ATOM 754 O O . ARG A 1 97 ? 6.721 3.842 7.999 1.00 90.38 97 ARG A O 1
ATOM 761 N N . ARG A 1 98 ? 8.897 3.338 8.206 1.00 86.62 98 ARG A N 1
ATOM 762 C CA . ARG A 1 98 ? 8.770 2.618 9.489 1.00 86.62 98 ARG A CA 1
ATOM 763 C C . ARG A 1 98 ? 8.475 3.524 10.683 1.00 86.62 98 ARG A C 1
ATOM 765 O O . ARG A 1 98 ? 7.847 3.053 11.623 1.00 86.62 98 ARG A O 1
ATOM 772 N N . HIS A 1 99 ? 8.927 4.776 10.682 1.00 89.38 99 HIS A N 1
ATOM 773 C CA . HIS A 1 99 ? 8.600 5.725 11.753 1.00 89.38 99 HIS A CA 1
ATOM 774 C C . HIS A 1 99 ? 7.132 6.166 11.714 1.00 89.38 99 HIS A C 1
ATOM 776 O O . HIS A 1 99 ? 6.584 6.571 12.734 1.00 89.38 99 HIS A O 1
ATOM 782 N N . HIS A 1 100 ? 6.477 6.018 10.564 1.00 87.88 100 HIS A N 1
ATOM 783 C CA . HIS A 1 100 ? 5.079 6.372 10.347 1.00 87.88 100 HIS A CA 1
ATOM 784 C C . HIS A 1 100 ? 4.178 5.129 10.249 1.00 87.88 100 HIS A C 1
ATOM 786 O O . HIS A 1 100 ? 3.314 5.037 9.375 1.00 87.88 100 HIS A O 1
ATOM 792 N N . ARG A 1 101 ? 4.371 4.154 11.153 1.00 83.94 101 ARG A N 1
ATOM 793 C CA . ARG A 1 101 ? 3.446 3.015 11.301 1.00 83.94 101 ARG A CA 1
ATOM 794 C C . ARG A 1 101 ? 2.030 3.505 11.619 1.00 83.94 101 ARG A C 1
ATOM 796 O O . ARG A 1 101 ? 1.849 4.531 12.272 1.00 83.94 101 ARG A O 1
ATOM 803 N N . GLY A 1 102 ? 1.029 2.800 11.097 1.00 87.06 102 GLY A N 1
ATOM 804 C CA . GLY A 1 102 ? -0.381 3.190 11.198 1.00 87.06 102 GLY A CA 1
ATOM 805 C C . GLY A 1 102 ? -0.813 4.359 10.299 1.00 87.06 102 GLY A C 1
ATOM 806 O O . GLY A 1 102 ? -2.003 4.666 10.249 1.00 87.06 102 GLY A O 1
ATOM 807 N N . VAL A 1 103 ? 0.099 4.999 9.554 1.00 93.69 103 VAL A N 1
ATOM 808 C CA . VAL A 1 103 ? -0.273 6.007 8.550 1.00 93.69 103 VAL A CA 1
ATOM 809 C C . VAL A 1 103 ? -0.747 5.310 7.275 1.00 93.69 103 VAL A C 1
ATOM 811 O O . VAL A 1 103 ? -0.079 4.430 6.730 1.00 93.69 103 VAL A O 1
ATOM 814 N N . ALA A 1 104 ? -1.919 5.706 6.778 1.00 96.25 104 ALA A N 1
ATOM 815 C CA . ALA A 1 104 ? -2.467 5.166 5.540 1.00 96.25 104 ALA A CA 1
ATOM 816 C C . ALA A 1 104 ? -1.628 5.595 4.325 1.00 96.25 104 ALA A C 1
ATOM 818 O O . ALA A 1 104 ? -1.251 6.761 4.200 1.00 96.25 104 ALA A O 1
ATOM 819 N N . PHE A 1 105 ? -1.419 4.683 3.374 1.00 96.31 105 PHE A N 1
ATOM 820 C CA . PHE A 1 105 ? -0.699 4.936 2.119 1.00 96.31 105 PHE A CA 1
ATOM 821 C C . PHE A 1 105 ? -1.177 6.183 1.361 1.00 96.31 105 PHE A C 1
ATOM 823 O O . PHE A 1 105 ? -0.377 6.913 0.779 1.00 96.31 105 PHE A O 1
ATOM 830 N N . THR A 1 106 ? -2.478 6.483 1.411 1.00 95.56 106 THR A N 1
ATOM 831 C CA . THR A 1 106 ? -3.056 7.681 0.787 1.00 95.56 106 THR A CA 1
ATOM 832 C C . THR A 1 106 ? -2.424 8.977 1.300 1.00 95.56 106 THR A C 1
ATOM 834 O O . THR A 1 106 ? -2.283 9.914 0.521 1.00 95.56 106 THR A O 1
ATOM 837 N N . VAL A 1 107 ? -1.992 9.034 2.565 1.00 94.81 107 VAL A N 1
ATOM 838 C CA . VAL A 1 107 ? -1.290 10.203 3.120 1.00 94.81 107 VAL A CA 1
ATOM 839 C C . VAL A 1 107 ? 0.068 10.377 2.443 1.00 94.81 107 VAL A C 1
ATOM 841 O O . VAL A 1 107 ? 0.369 11.469 1.977 1.00 94.81 107 VAL A O 1
ATOM 844 N N . PHE A 1 108 ? 0.850 9.303 2.291 1.00 94.44 108 PHE A N 1
ATOM 845 C CA . PHE A 1 108 ? 2.117 9.344 1.549 1.00 94.44 108 PHE A CA 1
ATOM 846 C C . PHE A 1 108 ? 1.918 9.770 0.094 1.00 94.44 108 PHE A C 1
ATOM 848 O O . PHE A 1 108 ? 2.716 10.538 -0.441 1.00 94.44 108 PHE A O 1
ATOM 855 N N . ARG A 1 109 ? 0.832 9.305 -0.536 1.00 94.38 109 ARG A N 1
ATOM 856 C CA . ARG A 1 109 ? 0.464 9.716 -1.893 1.00 94.38 109 ARG A CA 1
ATOM 857 C C . ARG A 1 109 ? 0.173 11.213 -1.971 1.00 94.38 109 ARG A C 1
ATOM 859 O O . ARG A 1 109 ? 0.743 11.879 -2.822 1.00 94.38 109 ARG A O 1
ATOM 866 N N . ILE A 1 110 ? -0.675 11.738 -1.083 1.00 93.62 110 ILE A N 1
ATOM 867 C CA . ILE A 1 110 ? -1.021 13.169 -1.039 1.00 93.62 110 ILE A CA 1
ATOM 868 C C . ILE A 1 110 ? 0.228 14.015 -0.783 1.00 93.62 110 ILE A C 1
ATOM 870 O O . ILE A 1 110 ? 0.479 14.972 -1.505 1.00 93.62 110 ILE A O 1
ATOM 874 N N . LEU A 1 111 ? 1.044 13.634 0.200 1.00 90.25 111 LEU A N 1
ATOM 875 C CA . LEU A 1 111 ? 2.266 14.363 0.535 1.00 90.25 111 LEU A CA 1
ATOM 876 C C . LEU A 1 111 ? 3.328 14.281 -0.572 1.00 90.25 111 LEU A C 1
ATOM 878 O O . LEU A 1 111 ? 4.100 15.216 -0.732 1.00 90.25 111 LEU A O 1
ATOM 882 N N . GLY A 1 112 ? 3.351 13.202 -1.357 1.00 86.00 112 GLY A N 1
ATOM 883 C CA . GLY A 1 112 ? 4.220 13.088 -2.530 1.00 86.00 112 GLY A CA 1
ATOM 884 C C . GLY A 1 112 ? 3.748 13.898 -3.744 1.00 86.00 112 GLY A C 1
ATOM 885 O O . GLY A 1 112 ? 4.524 14.081 -4.682 1.00 86.00 112 GLY A O 1
ATOM 886 N N . LEU A 1 113 ? 2.479 14.336 -3.766 1.00 79.94 113 LEU A N 1
ATOM 887 C CA . LEU A 1 113 ? 1.931 15.217 -4.810 1.00 79.94 113 LEU A CA 1
ATOM 888 C C . LEU A 1 113 ? 2.264 16.686 -4.540 1.00 79.94 113 LEU A C 1
ATOM 890 O O . LEU A 1 113 ? 2.275 17.482 -5.475 1.00 79.94 113 LEU A O 1
ATOM 894 N N . ASP A 1 114 ? 2.534 17.047 -3.283 1.00 77.25 114 ASP A N 1
ATOM 895 C CA . ASP A 1 114 ? 2.971 18.394 -2.931 1.00 77.25 114 ASP A CA 1
ATOM 896 C C . ASP A 1 114 ? 4.369 18.646 -3.521 1.00 77.25 114 ASP A C 1
ATOM 898 O O . ASP A 1 114 ? 5.327 17.922 -3.233 1.00 77.25 114 ASP A O 1
ATOM 902 N N . SER A 1 115 ? 4.493 19.678 -4.359 1.00 53.22 115 SER A N 1
ATOM 903 C CA . SER A 1 115 ? 5.728 20.060 -5.058 1.00 53.22 115 SER A CA 1
ATOM 904 C C . SER A 1 115 ? 6.854 20.467 -4.106 1.00 53.22 115 SER A C 1
ATOM 906 O O . SER A 1 115 ? 8.022 20.458 -4.484 1.00 53.22 115 SER A O 1
ATOM 908 N N . ARG A 1 116 ? 6.549 20.736 -2.830 1.00 49.47 116 ARG A N 1
ATOM 909 C CA . ARG A 1 116 ? 7.573 20.921 -1.790 1.00 49.47 116 ARG A CA 1
ATOM 910 C C . ARG A 1 116 ? 8.326 19.631 -1.417 1.00 49.47 116 ARG A C 1
ATOM 912 O O . ARG A 1 116 ? 9.331 19.711 -0.708 1.00 49.47 116 ARG A O 1
ATOM 919 N N . SER A 1 117 ? 7.861 18.464 -1.876 1.00 47.94 117 SER A N 1
ATOM 920 C CA . SER A 1 117 ? 8.417 17.137 -1.571 1.00 47.94 117 SER A CA 1
ATOM 921 C C . SER A 1 117 ? 9.535 16.659 -2.511 1.00 47.94 117 SER A C 1
ATOM 923 O O . SER A 1 117 ? 9.997 15.531 -2.357 1.00 47.94 117 SER A O 1
ATOM 925 N N . GLU A 1 118 ? 10.063 17.504 -3.412 1.00 46.06 118 GLU A N 1
ATOM 926 C CA . GLU A 1 118 ? 11.195 17.183 -4.318 1.00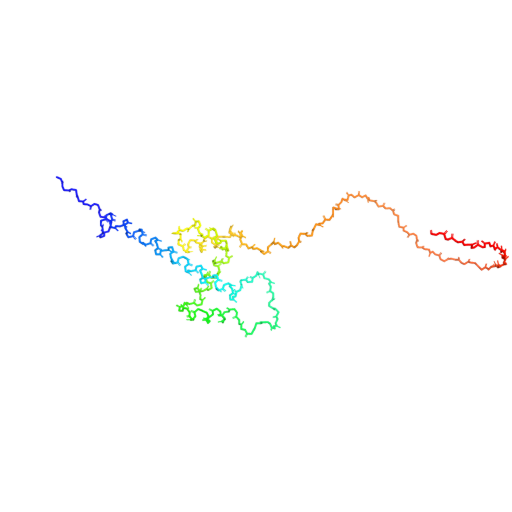 46.06 118 GLU A CA 1
ATOM 927 C C . GLU A 1 118 ? 12.499 16.719 -3.619 1.00 46.06 118 GLU A C 1
ATOM 929 O O . GLU A 1 118 ? 13.485 16.377 -4.268 1.00 46.06 118 GLU A O 1
ATOM 934 N N . ARG A 1 119 ? 12.531 16.636 -2.286 1.00 49.88 119 ARG A N 1
ATOM 935 C CA . ARG A 1 119 ? 13.678 16.165 -1.499 1.00 49.88 119 ARG A CA 1
ATOM 936 C C . ARG A 1 119 ? 13.660 14.658 -1.247 1.00 49.88 119 ARG A C 1
ATOM 938 O O . ARG A 1 119 ? 13.677 14.255 -0.091 1.00 49.88 119 ARG A O 1
ATOM 945 N N . ALA A 1 120 ? 13.663 13.816 -2.275 1.00 44.41 120 ALA A N 1
ATOM 946 C CA . ALA A 1 120 ? 14.080 12.417 -2.094 1.00 44.41 120 ALA A CA 1
ATOM 947 C C . ALA A 1 120 ? 14.311 11.688 -3.424 1.00 44.41 120 ALA A C 1
ATOM 949 O O . ALA A 1 120 ? 13.652 10.698 -3.726 1.00 44.41 120 ALA A O 1
ATOM 950 N N . GLY A 1 121 ? 15.282 12.136 -4.214 1.00 39.25 121 GLY A N 1
ATOM 951 C CA . GLY A 1 121 ? 15.876 11.305 -5.259 1.00 39.25 121 GLY A CA 1
ATOM 952 C C . GLY A 1 121 ? 17.398 11.314 -5.115 1.00 39.25 121 GLY A C 1
ATOM 953 O O . GLY A 1 121 ? 17.967 12.397 -5.007 1.00 39.25 121 GLY A O 1
ATOM 954 N N . PRO A 1 122 ? 18.101 10.166 -5.134 1.00 43.53 122 PRO A N 1
ATOM 955 C CA . PRO A 1 122 ? 19.566 10.128 -5.157 1.00 43.53 122 PRO A CA 1
ATOM 956 C C . PRO A 1 122 ? 20.167 10.512 -6.528 1.00 43.53 122 PRO A C 1
ATOM 958 O O . PRO A 1 122 ? 21.298 10.142 -6.823 1.00 43.53 122 PRO A O 1
ATOM 961 N N . ALA A 1 123 ? 19.445 11.261 -7.364 1.00 45.81 123 ALA A N 1
ATOM 962 C CA . ALA A 1 123 ? 19.853 11.591 -8.729 1.00 45.81 123 ALA A CA 1
ATOM 963 C C . ALA A 1 123 ? 20.700 12.874 -8.856 1.00 45.81 123 ALA A C 1
ATOM 965 O O . ALA A 1 123 ? 21.036 13.249 -9.972 1.00 45.81 123 ALA A O 1
ATOM 966 N N . ASP A 1 124 ? 21.084 13.522 -7.749 1.00 42.84 124 ASP A N 1
ATOM 967 C CA . ASP A 1 124 ? 21.897 14.753 -7.777 1.00 42.84 124 ASP A CA 1
ATOM 968 C C . ASP A 1 124 ? 23.227 14.629 -7.010 1.00 42.84 124 ASP A C 1
ATOM 970 O O . ASP A 1 124 ? 23.650 15.502 -6.256 1.00 42.84 124 ASP A O 1
ATOM 974 N N . ARG A 1 125 ? 23.915 13.495 -7.176 1.00 41.56 125 ARG A N 1
ATOM 975 C CA . ARG A 1 125 ? 25.354 13.406 -6.888 1.00 41.56 125 ARG A CA 1
ATOM 976 C C . ARG A 1 125 ? 26.112 13.129 -8.176 1.00 41.56 125 ARG A C 1
ATOM 978 O O . ARG A 1 125 ? 26.648 12.044 -8.377 1.00 41.56 125 ARG A O 1
ATOM 985 N N . GLY A 1 126 ? 26.156 14.138 -9.045 1.00 38.62 126 GLY A N 1
ATOM 986 C CA . GLY A 1 126 ? 27.221 14.223 -10.039 1.00 38.62 126 GLY A CA 1
ATOM 987 C C . GLY A 1 126 ? 28.586 14.192 -9.333 1.00 38.62 126 GLY A C 1
ATOM 988 O O . GLY A 1 126 ? 28.690 14.655 -8.191 1.00 38.62 126 GLY A O 1
ATOM 989 N N . PRO A 1 127 ? 29.633 13.617 -9.950 1.00 38.19 127 PRO A N 1
ATOM 990 C CA . PRO A 1 127 ? 30.946 13.553 -9.329 1.00 38.19 127 PRO A CA 1
ATOM 991 C C . PRO A 1 127 ? 31.411 14.975 -9.023 1.00 38.19 127 PRO A C 1
ATOM 993 O O . PRO A 1 127 ? 31.409 15.846 -9.894 1.00 38.19 127 PRO A O 1
ATOM 996 N N . THR A 1 128 ? 31.782 15.210 -7.766 1.00 43.91 128 THR A N 1
ATOM 997 C CA . THR A 1 128 ? 32.302 16.476 -7.257 1.00 43.91 128 THR A CA 1
ATOM 998 C C . THR A 1 128 ? 33.625 16.793 -7.957 1.00 43.91 128 THR A C 1
ATOM 1000 O O . THR A 1 128 ? 34.706 16.513 -7.445 1.00 43.91 128 THR A O 1
ATOM 1003 N N . ALA A 1 129 ? 33.561 17.369 -9.156 1.00 40.00 129 ALA A N 1
ATOM 1004 C CA . ALA A 1 129 ? 34.713 17.983 -9.785 1.00 40.00 129 ALA A CA 1
ATOM 1005 C C . ALA A 1 129 ? 35.014 19.265 -9.006 1.00 40.00 129 ALA A C 1
ATOM 1007 O O . ALA A 1 129 ? 34.385 20.307 -9.201 1.00 40.00 129 ALA A O 1
ATOM 1008 N N . GLN A 1 130 ? 35.961 19.160 -8.075 1.00 34.59 130 GLN A N 1
ATOM 1009 C CA . GLN A 1 130 ? 36.630 20.305 -7.478 1.00 34.59 130 GLN A CA 1
ATOM 1010 C C . GLN A 1 130 ? 37.128 21.202 -8.618 1.00 34.59 130 GLN A C 1
ATOM 1012 O O . GLN A 1 130 ? 38.064 20.856 -9.334 1.00 34.59 130 GLN A O 1
ATOM 1017 N N . ARG A 1 131 ? 36.477 22.351 -8.814 1.00 34.06 131 ARG A N 1
ATOM 1018 C CA . ARG A 1 131 ? 37.034 23.441 -9.616 1.00 34.06 131 ARG A CA 1
ATOM 1019 C C . ARG A 1 131 ? 38.177 24.057 -8.810 1.00 34.06 131 ARG A C 1
ATOM 1021 O O . ARG A 1 131 ? 37.893 24.608 -7.745 1.00 34.06 131 ARG A O 1
ATOM 1028 N N . PRO A 1 132 ? 39.435 24.034 -9.278 1.00 38.03 132 PRO A N 1
ATOM 1029 C CA . PRO A 1 132 ? 40.453 24.853 -8.658 1.00 38.03 132 PRO A CA 1
ATOM 1030 C C . PRO A 1 132 ? 40.186 26.327 -8.987 1.00 38.03 132 PRO A C 1
ATOM 1032 O O . PRO A 1 132 ? 39.719 26.696 -10.067 1.00 38.03 132 PRO A O 1
ATOM 1035 N N . HIS A 1 133 ? 40.434 27.150 -7.977 1.00 35.00 133 HIS A N 1
ATOM 1036 C CA . HIS A 1 133 ? 40.152 28.573 -7.881 1.00 35.00 133 HIS A CA 1
ATOM 1037 C C . HIS A 1 133 ? 40.613 29.386 -9.099 1.00 35.00 133 HIS A C 1
ATOM 1039 O O . HIS A 1 133 ? 41.792 29.399 -9.442 1.00 35.00 133 HIS A O 1
ATOM 1045 N N . ARG A 1 134 ? 39.698 30.171 -9.681 1.00 32.81 134 ARG A N 1
ATOM 1046 C CA . ARG A 1 134 ? 40.034 31.272 -10.594 1.00 32.81 134 ARG A CA 1
ATOM 1047 C C . ARG A 1 134 ? 39.907 32.588 -9.823 1.00 32.81 134 ARG A C 1
ATOM 1049 O O . ARG A 1 134 ? 38.802 33.094 -9.650 1.00 32.81 134 ARG A O 1
ATOM 1056 N N . ARG A 1 135 ? 41.029 33.128 -9.337 1.00 35.66 135 ARG A N 1
ATOM 1057 C CA . ARG A 1 135 ? 41.147 34.568 -9.048 1.00 35.66 135 ARG A CA 1
ATOM 1058 C C . ARG A 1 135 ? 41.406 35.286 -10.377 1.00 35.66 135 ARG A C 1
ATOM 1060 O O . ARG A 1 135 ? 42.265 34.863 -11.141 1.00 35.66 135 ARG A O 1
ATOM 1067 N N . ALA A 1 136 ? 40.656 36.346 -10.636 1.00 37.19 136 ALA A N 1
ATOM 1068 C CA . ALA A 1 136 ? 40.960 37.388 -11.622 1.00 37.19 136 ALA A CA 1
ATOM 1069 C C . ALA A 1 136 ? 41.341 38.676 -10.848 1.00 37.19 136 ALA A C 1
ATOM 1071 O O . ALA A 1 136 ? 41.177 38.663 -9.622 1.00 37.19 136 ALA A O 1
ATOM 1072 N N . PRO A 1 137 ? 41.723 39.809 -11.474 1.00 49.81 137 PRO A N 1
ATOM 1073 C CA . PRO A 1 137 ? 42.197 40.068 -12.846 1.00 49.81 137 PRO A CA 1
ATOM 1074 C C . PRO A 1 137 ? 43.524 40.881 -12.871 1.00 49.81 137 PRO A C 1
ATOM 1076 O O . PRO A 1 137 ? 43.924 41.424 -11.849 1.00 49.81 137 PRO A O 1
ATOM 1079 N N . LEU A 1 138 ? 44.169 41.039 -14.034 1.00 35.44 138 LEU A N 1
ATOM 1080 C CA . LEU A 1 138 ? 44.953 42.238 -14.389 1.00 35.44 138 LEU A CA 1
ATOM 1081 C C . LEU A 1 138 ? 44.958 42.386 -15.923 1.00 35.44 138 LEU A C 1
ATOM 1083 O O . LEU A 1 138 ? 45.071 41.400 -16.647 1.00 35.44 138 LEU A O 1
ATOM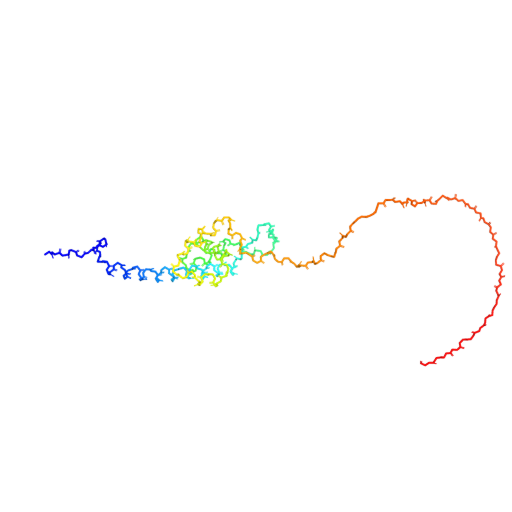 1087 N N . ASP A 1 139 ? 44.733 43.623 -16.352 1.00 42.16 139 ASP A N 1
ATOM 1088 C CA . ASP A 1 139 ? 44.390 44.110 -17.697 1.00 42.16 139 ASP A CA 1
ATOM 1089 C C . ASP A 1 139 ? 45.666 44.411 -18.548 1.00 42.16 139 ASP A C 1
ATOM 1091 O O . ASP A 1 139 ? 46.749 43.956 -18.177 1.00 42.16 139 ASP A O 1
ATOM 1095 N N . PRO A 1 140 ? 45.618 45.091 -19.712 1.00 46.72 140 PRO A N 1
ATOM 1096 C CA . PRO A 1 140 ? 46.021 44.562 -21.010 1.00 46.72 140 PRO A CA 1
ATOM 1097 C C . PRO A 1 140 ? 47.335 45.191 -21.517 1.00 46.72 140 PRO A C 1
ATOM 1099 O O . PRO A 1 140 ? 47.612 46.372 -21.316 1.00 46.72 140 PRO A O 1
ATOM 1102 N N . GLY A 1 141 ? 48.157 44.458 -22.267 1.00 33.41 141 GLY A N 1
ATOM 1103 C CA . GLY A 1 141 ? 49.281 45.126 -22.924 1.00 33.41 141 GLY A CA 1
ATOM 1104 C C . GLY A 1 141 ? 50.318 44.222 -23.550 1.00 33.41 141 GLY A C 1
ATOM 1105 O O . GLY A 1 141 ? 51.262 43.818 -22.883 1.00 33.41 141 GLY A O 1
ATOM 1106 N N . ARG A 1 142 ? 50.172 44.016 -24.859 1.00 39.94 142 ARG A N 1
ATOM 1107 C CA . ARG A 1 142 ? 51.184 44.215 -25.915 1.00 39.94 142 ARG A CA 1
ATOM 1108 C C . ARG A 1 142 ? 50.897 43.234 -27.041 1.00 39.94 142 ARG A C 1
ATOM 1110 O O . ARG A 1 142 ? 51.143 42.042 -26.915 1.00 39.94 142 ARG A O 1
ATOM 1117 N N . GLY A 1 143 ? 50.361 43.776 -28.133 1.00 36.94 143 GLY A N 1
ATOM 1118 C CA . GLY A 1 143 ? 50.308 43.082 -29.408 1.00 36.94 143 GLY A CA 1
ATOM 1119 C C . GLY A 1 143 ? 51.724 42.751 -29.859 1.00 36.94 143 GLY A C 1
ATOM 1120 O O . GLY A 1 143 ? 52.590 43.626 -29.914 1.00 36.94 143 GLY A O 1
ATOM 1121 N N . GLU A 1 144 ? 51.940 41.473 -30.135 1.00 38.03 144 GLU A N 1
ATOM 1122 C CA . GLU A 1 144 ? 53.134 40.981 -30.789 1.00 38.03 144 GLU A CA 1
ATOM 1123 C C . GLU A 1 144 ? 53.164 41.492 -32.231 1.00 38.03 144 GLU A C 1
ATOM 1125 O O . GLU A 1 144 ? 52.216 41.377 -33.008 1.00 38.03 144 GLU A O 1
ATOM 1130 N N . THR A 1 145 ? 54.291 42.110 -32.547 1.00 36.91 145 THR A N 1
ATOM 1131 C CA . THR A 1 145 ? 54.739 42.542 -33.861 1.00 36.91 145 THR A CA 1
ATOM 1132 C C . THR A 1 145 ? 54.874 41.350 -34.805 1.00 36.91 145 THR A C 1
ATOM 1134 O O . THR A 1 145 ? 55.723 40.484 -34.597 1.00 36.91 145 THR A O 1
ATOM 1137 N N . GLY A 1 146 ? 54.076 41.341 -35.874 1.00 35.94 146 GLY A N 1
ATOM 1138 C CA . GLY A 1 146 ? 54.309 40.511 -37.053 1.00 35.94 146 GLY A CA 1
ATOM 1139 C C . GLY A 1 146 ? 55.525 41.019 -37.830 1.00 35.94 146 GLY A C 1
ATOM 1140 O O . GLY A 1 146 ? 55.588 42.194 -38.193 1.00 35.94 146 GLY A O 1
ATOM 1141 N N . GLY A 1 147 ? 56.499 40.134 -38.046 1.00 33.03 147 GLY A N 1
ATOM 1142 C CA . GLY A 1 147 ? 57.734 40.407 -38.777 1.00 33.03 147 GLY A CA 1
ATOM 1143 C C . GLY A 1 147 ? 57.497 40.600 -40.274 1.00 33.03 147 GLY A C 1
ATOM 1144 O O . GLY A 1 147 ? 56.973 39.715 -40.949 1.00 33.03 147 GLY A O 1
ATOM 1145 N N . GLY A 1 148 ? 57.913 41.766 -40.770 1.00 33.34 148 GLY A N 1
ATOM 1146 C CA . GLY A 1 148 ? 58.089 42.071 -42.184 1.00 33.34 148 GLY A CA 1
ATOM 1147 C C . GLY A 1 148 ? 59.490 41.684 -42.660 1.00 33.34 148 GLY A C 1
ATOM 1148 O O . GLY A 1 148 ? 60.472 41.804 -41.930 1.00 33.34 148 GLY A O 1
ATOM 1149 N N . LEU A 1 149 ? 59.522 41.186 -43.889 1.00 38.34 149 LEU A N 1
ATOM 1150 C CA . LEU A 1 149 ? 60.666 40.739 -44.674 1.00 38.34 149 LEU A CA 1
ATOM 1151 C C . LEU A 1 149 ? 61.685 41.871 -44.882 1.00 38.34 149 LEU A C 1
ATOM 1153 O O . LEU A 1 149 ? 61.271 42.975 -45.211 1.00 38.34 149 LEU A O 1
ATOM 1157 N N . ASP A 1 150 ? 62.986 41.580 -44.791 1.00 36.78 150 ASP A N 1
ATOM 1158 C CA . ASP A 1 150 ? 63.940 42.009 -45.822 1.00 36.78 150 ASP A CA 1
ATOM 1159 C C . ASP A 1 150 ? 65.320 41.360 -45.659 1.00 36.78 150 ASP A C 1
ATOM 1161 O O . ASP A 1 150 ? 65.814 41.118 -44.558 1.00 36.78 150 ASP A O 1
ATOM 1165 N N . GLY A 1 151 ? 65.906 41.008 -46.803 1.00 34.34 151 GLY A N 1
ATOM 1166 C CA . GLY A 1 151 ? 67.061 40.126 -46.908 1.00 34.34 151 GLY A CA 1
ATOM 1167 C C . GLY A 1 151 ? 68.428 40.776 -46.701 1.00 34.34 151 GLY A C 1
ATOM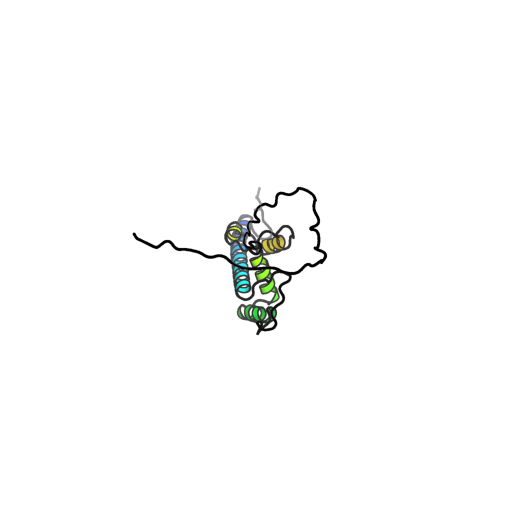 1168 O O . GLY A 1 151 ? 68.578 41.995 -46.687 1.00 34.34 151 GLY A O 1
ATOM 1169 N N . ARG A 1 152 ? 69.448 39.910 -46.623 1.00 33.97 152 ARG A N 1
ATOM 1170 C CA . ARG A 1 152 ? 70.770 40.051 -47.262 1.00 33.97 152 ARG A CA 1
ATOM 1171 C C . ARG A 1 152 ? 71.602 38.776 -47.052 1.00 33.97 152 ARG A C 1
ATOM 1173 O O . ARG A 1 152 ? 71.606 38.171 -45.989 1.00 33.97 152 ARG A O 1
ATOM 1180 N N . HIS A 1 153 ? 72.260 38.385 -48.134 1.00 32.75 153 HIS A N 1
ATOM 1181 C CA . HIS A 1 153 ? 73.155 37.240 -48.356 1.00 32.75 153 HIS A CA 1
ATOM 1182 C C . HIS A 1 153 ? 74.610 37.583 -47.895 1.00 32.75 153 HIS A C 1
ATOM 1184 O O . HIS A 1 153 ? 74.834 38.724 -47.490 1.00 32.75 153 HIS A O 1
ATOM 1190 N N . PRO A 1 154 ? 75.648 36.771 -48.209 1.00 54.06 154 PRO A N 1
ATOM 1191 C CA . PRO A 1 154 ? 76.195 35.535 -47.602 1.00 54.06 154 PRO A CA 1
ATOM 1192 C C . PRO A 1 154 ? 77.518 35.749 -46.809 1.00 54.06 154 PRO A C 1
ATOM 1194 O O . PRO A 1 154 ? 78.128 36.809 -46.901 1.00 54.06 154 PRO A O 1
ATOM 1197 N N . GLY A 1 155 ? 78.072 34.692 -46.185 1.00 31.72 155 GLY A N 1
ATOM 1198 C CA . GLY A 1 155 ? 79.540 34.574 -46.071 1.00 31.72 155 GLY A CA 1
ATOM 1199 C C . GLY A 1 155 ? 80.121 33.672 -44.970 1.00 31.72 155 GLY A C 1
ATOM 1200 O O . GLY A 1 155 ? 79.967 33.964 -43.795 1.00 31.72 155 GLY A O 1
ATOM 1201 N N . ASN A 1 156 ? 80.882 32.662 -45.414 1.00 33.97 156 ASN A N 1
ATOM 1202 C CA . ASN A 1 156 ? 82.088 32.054 -44.818 1.00 33.97 156 ASN A CA 1
ATOM 1203 C C . ASN A 1 156 ? 82.084 31.339 -43.439 1.00 33.97 156 ASN A C 1
ATOM 1205 O O . ASN A 1 156 ? 82.089 31.949 -42.376 1.00 33.97 156 ASN A O 1
ATOM 1209 N N . THR A 1 157 ? 82.290 30.017 -43.511 1.00 38.09 157 THR A N 1
ATOM 1210 C CA . THR A 1 157 ? 83.115 29.134 -42.639 1.00 38.09 157 THR A CA 1
ATOM 1211 C C . THR A 1 157 ? 84.602 29.598 -42.598 1.00 38.09 157 THR A C 1
ATOM 1213 O O . THR A 1 157 ? 84.930 30.482 -43.392 1.00 38.09 157 THR A O 1
ATOM 1216 N N . PRO A 1 158 ? 85.575 28.986 -41.860 1.00 49.84 158 PRO A N 1
ATOM 1217 C CA . PRO A 1 158 ? 85.558 27.919 -40.832 1.00 49.84 158 PRO A CA 1
ATOM 1218 C C . PRO A 1 158 ? 86.534 28.122 -39.626 1.00 49.84 158 PRO A C 1
ATOM 1220 O O . PRO A 1 158 ? 87.329 29.054 -39.591 1.00 49.84 158 PRO A O 1
ATOM 1223 N N . GLY A 1 159 ? 86.532 27.175 -38.674 1.00 37.62 159 GLY A N 1
ATOM 1224 C CA . GLY A 1 159 ? 87.613 26.912 -37.697 1.00 37.62 159 GLY A CA 1
ATOM 1225 C C . GLY A 1 159 ? 87.102 25.977 -36.589 1.00 37.62 159 GLY A C 1
ATOM 1226 O O . GLY A 1 159 ? 86.222 26.375 -35.837 1.00 37.62 159 GLY A O 1
ATOM 1227 N N . GLN A 1 160 ? 87.387 24.664 -36.593 1.00 42.06 160 GLN A N 1
ATOM 1228 C CA . GLN A 1 160 ? 88.592 24.029 -36.012 1.00 42.06 160 GLN A CA 1
ATOM 1229 C C . GLN A 1 160 ? 88.917 24.634 -34.625 1.00 42.06 160 GLN A C 1
ATOM 1231 O O . GLN A 1 160 ? 89.075 25.838 -34.506 1.00 42.06 160 GLN A O 1
ATOM 1236 N N . ASP A 1 161 ? 89.035 23.901 -33.519 1.00 39.72 161 ASP A N 1
ATOM 1237 C CA . ASP A 1 161 ? 89.590 22.565 -33.385 1.00 39.72 161 ASP A CA 1
ATOM 1238 C C . ASP A 1 161 ? 89.517 22.107 -31.908 1.00 39.72 161 ASP A C 1
ATOM 1240 O O . ASP A 1 161 ? 89.520 22.933 -31.000 1.00 39.72 161 ASP A O 1
ATOM 1244 N N . GLN A 1 162 ? 89.576 20.784 -31.715 1.00 48.28 162 GLN A N 1
ATOM 1245 C CA . GLN A 1 162 ? 90.229 20.076 -30.594 1.00 48.28 162 GLN A CA 1
ATOM 1246 C C . GLN A 1 162 ? 89.530 20.032 -29.215 1.00 48.28 162 GLN A C 1
ATOM 1248 O O . GLN A 1 162 ? 89.376 21.018 -28.511 1.00 48.28 162 GLN A O 1
ATOM 1253 N N . GLN A 1 163 ? 88.939 18.882 -28.859 1.00 41.62 163 GLN A N 1
ATOM 1254 C CA . GLN A 1 163 ? 89.554 17.664 -28.273 1.00 41.62 163 GLN A CA 1
ATOM 1255 C C . GLN A 1 163 ? 89.609 17.718 -26.738 1.00 41.62 163 GLN A C 1
ATOM 1257 O O . GLN A 1 163 ? 90.158 18.645 -26.159 1.00 41.62 163 GLN A O 1
ATOM 1262 N N . GLY A 1 164 ? 89.103 16.667 -26.079 1.00 38.50 164 GLY A N 1
ATOM 1263 C CA . GLY A 1 164 ? 89.330 16.480 -24.644 1.00 38.50 164 GLY A CA 1
ATOM 1264 C C . GLY A 1 164 ? 88.389 15.513 -23.925 1.00 38.50 164 GLY A C 1
ATOM 1265 O O . GLY A 1 164 ? 87.598 15.937 -23.100 1.00 38.50 164 GLY A O 1
ATOM 1266 N N . SER A 1 165 ? 88.481 14.224 -24.260 1.00 43.41 165 SER A N 1
ATOM 1267 C CA . SER A 1 165 ? 88.341 13.047 -23.377 1.00 43.41 165 SER A CA 1
ATOM 1268 C C . SER A 1 165 ? 87.361 13.037 -22.176 1.00 43.41 165 SER A C 1
ATOM 1270 O O . SER A 1 165 ? 87.594 13.651 -21.145 1.00 43.41 165 SER A O 1
ATOM 1272 N N . ARG A 1 166 ? 86.331 12.175 -22.297 1.00 43.75 166 ARG A N 1
ATOM 1273 C CA . ARG A 1 166 ? 86.001 10.968 -21.473 1.00 43.75 166 ARG A CA 1
ATOM 1274 C C . ARG A 1 166 ? 86.813 10.710 -20.166 1.00 43.75 166 ARG A C 1
ATOM 1276 O O . ARG A 1 166 ? 87.981 11.069 -20.123 1.00 43.75 166 ARG A O 1
ATOM 1283 N N . PRO A 1 167 ? 86.418 9.732 -19.310 1.00 54.62 167 PRO A N 1
ATOM 1284 C CA . PRO A 1 167 ? 85.100 9.296 -18.802 1.00 54.62 167 PRO A CA 1
ATOM 1285 C C . PRO A 1 167 ? 85.159 8.911 -17.285 1.00 54.62 167 PRO A C 1
ATOM 1287 O O . PRO A 1 167 ? 86.210 8.980 -16.659 1.00 54.62 167 PRO A O 1
ATOM 1290 N N . GLY A 1 168 ? 84.081 8.340 -16.728 1.00 39.72 168 GLY A N 1
ATOM 1291 C CA . GLY A 1 168 ? 84.173 7.365 -15.616 1.00 39.72 168 GLY A CA 1
ATOM 1292 C C . GLY A 1 168 ? 83.302 7.685 -14.400 1.00 39.72 168 GLY A C 1
ATOM 1293 O O . GLY A 1 168 ? 83.484 8.713 -13.770 1.00 39.72 168 GLY A O 1
ATOM 1294 N N . ARG A 1 169 ? 82.279 6.852 -14.145 1.00 44.19 169 ARG A N 1
ATOM 1295 C CA . ARG A 1 169 ? 82.237 5.814 -13.079 1.00 44.19 169 ARG A CA 1
ATOM 1296 C C . ARG A 1 169 ? 82.184 6.445 -11.676 1.00 44.19 169 ARG A C 1
ATOM 1298 O O . ARG A 1 169 ? 83.138 7.077 -11.261 1.00 44.19 169 ARG A O 1
ATOM 1305 N N . ARG A 1 170 ? 81.124 6.258 -10.896 1.00 51.66 170 ARG A N 1
ATOM 1306 C CA . ARG A 1 170 ? 80.508 4.993 -10.470 1.00 51.66 170 ARG A CA 1
ATOM 1307 C C . ARG A 1 170 ? 79.097 5.251 -9.956 1.00 51.66 170 ARG A C 1
ATOM 1309 O O . ARG A 1 170 ? 78.878 6.372 -9.454 1.00 51.66 170 ARG A O 1
#

Sequence (170 aa):
MITVPTKIGNVTQRRYDQLVAESREAVELKTVSQFRVGDAALEIEPLRGHGGHSSPGDEVMGVSETLGWFAEDIGLSPATVKDYRWVSARWPDKKIRRHHRGVAFTVFRILGLDSRSERAGPADRGPTAQRPHRRAPLDPGRGETGGGLDGRHPGNTPGQDQQGSRPGRR

Radius of gyra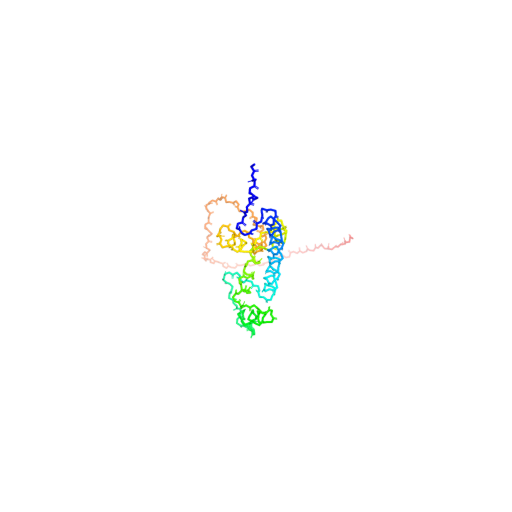tion: 38.31 Å; chains: 1; bounding box: 121×57×86 Å

Foldseek 3Di:
DDDDQDDDPPHGPVVVVVVVVVVLVVQLVVLVVLLVLLVVLCVQPNDDDPPDDDDVPDPPDDSLVSLCVVCVVVVHHSVSSVLSVQLCQLVVDPVVSVVPRSDGNVVSSVVSVPPVSPPDDPPPCDPPPPDPDDDDDDDDDDDDDDDDDDDDDDDDDDDDDDDDDDDDDD

pLDDT: mean 71.79, std 25.6, range [31.72, 98.38]

Secondary structure (DSSP, 8-state):
------EETTEEHHHHHHHHHHHHHHHHHHHHHHHHHHHHHHHHSPPPPTT-PPPTTS-SS-HHHHHHHHHHHTT--HHHHHHHHHHHHH---HHHHHHTTT--HHHHHHHHHSGGG----TT-------PPP---------PPPPPPP---------------------